Protein AF-A0A7L5AIE2-F1 (afdb_monomer_lite)

pLDDT: mean 76.91, std 14.12, range [38.25, 94.94]

Foldseek 3Di:
DQDVVRVDDPDQLWDDDDDPVVVVDVVVAPKDWGGDPSWIWIFHDCVVPVVRDIDTDDDDPVNPPD

InterPro domains:
  IPR003615 HNH nuclease [cd00085] (7-27)

Secondary structure (DSSP, 8-state):
---GGGT----TTT-----HHHHHHHHTSS-EEEEETTEEEEE--TTT-TT---EE----GGGS--

Structure (mmCIF, N/CA/C/O backbone):
data_AF-A0A7L5AIE2-F1
#
_entry.id   AF-A0A7L5AIE2-F1
#
loop_
_atom_site.group_PDB
_atom_site.id
_atom_site.type_symbol
_atom_site.label_atom_id
_atom_site.label_alt_id
_atom_site.label_comp_id
_atom_site.label_asym_id
_atom_site.label_entity_id
_atom_site.label_seq_id
_atom_site.pdbx_PDB_ins_code
_atom_site.Cartn_x
_atom_site.Cartn_y
_atom_site.Cartn_z
_atom_site.occupancy
_atom_site.B_iso_or_equiv
_atom_site.auth_seq_id
_atom_site.auth_comp_id
_atom_site.auth_asym_id
_atom_site.auth_atom_id
_atom_site.pdbx_PDB_model_num
ATOM 1 N N . MET A 1 1 ? -9.580 0.335 -2.922 1.00 60.69 1 MET A N 1
ATOM 2 C CA . MET A 1 1 ? -9.054 1.596 -2.376 1.00 60.69 1 MET A CA 1
ATOM 3 C C . MET A 1 1 ? -8.871 2.555 -3.537 1.00 60.69 1 MET A C 1
ATOM 5 O O . MET A 1 1 ? -8.250 2.162 -4.514 1.00 60.69 1 MET A O 1
ATOM 9 N N . THR A 1 2 ? -9.446 3.750 -3.452 1.00 66.56 2 THR A N 1
ATOM 10 C CA . THR A 1 2 ? -9.112 4.874 -4.336 1.00 66.56 2 THR A CA 1
ATOM 11 C C . THR A 1 2 ? -8.393 5.876 -3.451 1.00 66.56 2 THR A C 1
ATOM 13 O O . THR A 1 2 ? -8.888 6.178 -2.368 1.00 66.56 2 THR A O 1
ATOM 16 N N . GLU A 1 3 ? -7.217 6.345 -3.854 1.00 69.19 3 GLU A N 1
ATOM 17 C CA . GLU A 1 3 ? -6.460 7.308 -3.054 1.00 69.19 3 GLU A CA 1
ATOM 18 C C . GLU A 1 3 ? -7.230 8.628 -2.920 1.00 69.19 3 GLU A C 1
ATOM 20 O O . GLU A 1 3 ? -7.968 9.013 -3.828 1.00 69.19 3 GLU A O 1
ATOM 25 N N . TYR A 1 4 ? -7.059 9.338 -1.801 1.00 64.75 4 TYR A N 1
ATOM 26 C CA . TYR A 1 4 ? -7.705 10.641 -1.593 1.00 64.75 4 TYR A CA 1
ATOM 27 C C . TYR A 1 4 ? -7.331 11.642 -2.698 1.00 64.75 4 TYR A C 1
ATOM 29 O O . TYR A 1 4 ? -8.186 12.369 -3.196 1.00 64.75 4 TYR A O 1
ATOM 37 N N . GLU A 1 5 ? -6.077 11.612 -3.160 1.00 70.12 5 GLU A N 1
ATOM 38 C CA . GLU A 1 5 ? -5.610 12.444 -4.278 1.00 70.12 5 GLU A CA 1
ATOM 39 C C . GLU A 1 5 ? -6.315 12.118 -5.607 1.00 70.12 5 GLU A C 1
ATOM 41 O O . GLU A 1 5 ? -6.442 12.983 -6.470 1.00 70.12 5 GLU A O 1
ATOM 46 N N . ALA A 1 6 ? -6.840 10.897 -5.746 1.00 72.38 6 ALA A N 1
ATOM 47 C CA . ALA A 1 6 ? -7.646 10.447 -6.878 1.00 72.38 6 ALA A CA 1
ATOM 48 C C . ALA A 1 6 ? -9.168 10.554 -6.622 1.00 72.38 6 ALA A C 1
ATOM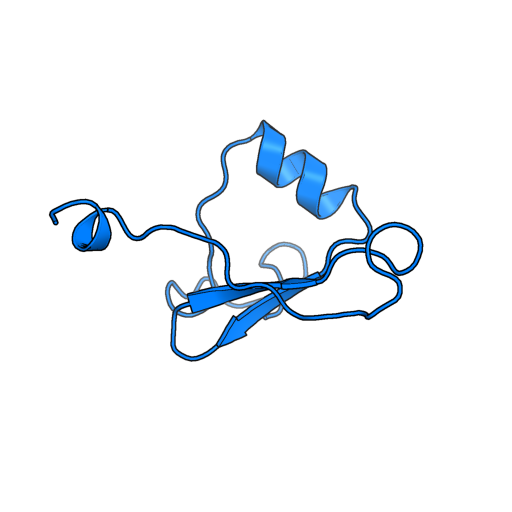 50 O O . ALA A 1 6 ? -9.961 9.991 -7.379 1.00 72.38 6 ALA A O 1
ATOM 51 N N . GLY A 1 7 ? -9.592 11.262 -5.566 1.00 72.25 7 GLY A N 1
ATOM 52 C CA . GLY A 1 7 ? -11.003 11.484 -5.224 1.00 72.25 7 GLY A CA 1
ATOM 53 C C . GLY A 1 7 ? -11.642 10.393 -4.359 1.00 72.25 7 GLY A C 1
ATOM 54 O O . GLY A 1 7 ? -12.868 10.311 -4.289 1.00 72.25 7 GLY A O 1
ATOM 55 N N . GLY A 1 8 ? -10.845 9.537 -3.714 1.00 70.94 8 GLY A N 1
ATOM 56 C CA . GLY A 1 8 ? -11.346 8.569 -2.740 1.00 70.94 8 GLY A CA 1
ATOM 57 C C . GLY A 1 8 ? -11.835 9.220 -1.444 1.00 70.94 8 GLY A C 1
ATOM 58 O O . GLY A 1 8 ? -11.302 10.238 -1.006 1.00 70.94 8 GLY A O 1
ATOM 59 N N . GLU A 1 9 ? -12.836 8.618 -0.798 1.00 68.00 9 GLU A N 1
ATOM 60 C CA . GLU A 1 9 ? -13.276 9.053 0.531 1.00 68.00 9 GLU A CA 1
ATOM 61 C C . GLU A 1 9 ? -12.161 8.877 1.570 1.00 68.00 9 GLU A C 1
ATOM 63 O O . GLU A 1 9 ? -11.521 7.823 1.654 1.00 68.00 9 GLU A O 1
ATOM 68 N N . THR A 1 10 ? -11.979 9.883 2.427 1.00 60.81 10 THR A N 1
ATOM 69 C CA . THR A 1 10 ? -11.133 9.770 3.620 1.00 60.81 10 THR A CA 1
ATOM 70 C C . THR A 1 10 ? -11.830 8.888 4.654 1.00 60.81 10 THR A C 1
ATOM 72 O O . THR A 1 10 ? -12.555 9.372 5.520 1.00 60.81 10 THR A O 1
ATOM 75 N N . ASN A 1 11 ? -11.618 7.579 4.554 1.00 65.25 11 ASN A N 1
ATOM 76 C CA . ASN A 1 11 ? -12.153 6.575 5.468 1.00 65.25 11 ASN A CA 1
ATOM 77 C C . ASN A 1 11 ? -10.995 5.809 6.133 1.00 65.25 11 ASN A C 1
ATOM 79 O O . ASN A 1 11 ? -10.112 5.304 5.440 1.00 65.25 11 ASN A O 1
ATOM 83 N N . ILE A 1 12 ? -11.000 5.705 7.468 1.00 63.50 12 ILE A N 1
ATOM 84 C CA . ILE A 1 12 ? -9.977 4.972 8.240 1.00 63.50 12 ILE A CA 1
ATOM 85 C C . ILE A 1 12 ? -9.947 3.485 7.855 1.00 63.50 12 ILE A C 1
ATOM 87 O O . ILE A 1 12 ? -8.873 2.892 7.836 1.00 63.50 12 ILE A O 1
ATOM 91 N N . ASP A 1 13 ? -11.080 2.906 7.452 1.00 65.25 13 ASP A N 1
ATOM 92 C CA . ASP A 1 13 ? -11.154 1.520 6.968 1.00 65.25 13 ASP A CA 1
ATOM 93 C C . ASP A 1 13 ? -10.440 1.318 5.621 1.00 65.25 13 ASP A C 1
ATOM 95 O O . ASP A 1 13 ? -10.146 0.190 5.219 1.00 65.25 13 ASP A O 1
ATOM 99 N N . ASN A 1 14 ? -10.159 2.415 4.914 1.00 64.12 14 ASN A N 1
ATOM 100 C CA . ASN A 1 14 ? -9.552 2.430 3.589 1.00 64.12 14 ASN A CA 1
ATOM 101 C C . ASN A 1 14 ? -8.148 3.068 3.603 1.00 64.12 14 ASN A C 1
ATOM 103 O O . ASN A 1 14 ? -7.435 3.002 2.610 1.00 64.12 14 ASN A O 1
ATOM 107 N N . GLY A 1 15 ? -7.734 3.682 4.716 1.00 68.44 15 GLY A N 1
ATOM 108 C CA . GLY A 1 15 ? -6.484 4.431 4.832 1.00 68.44 15 GLY A CA 1
ATOM 109 C C . GLY A 1 15 ? -5.337 3.633 5.454 1.00 68.44 15 GLY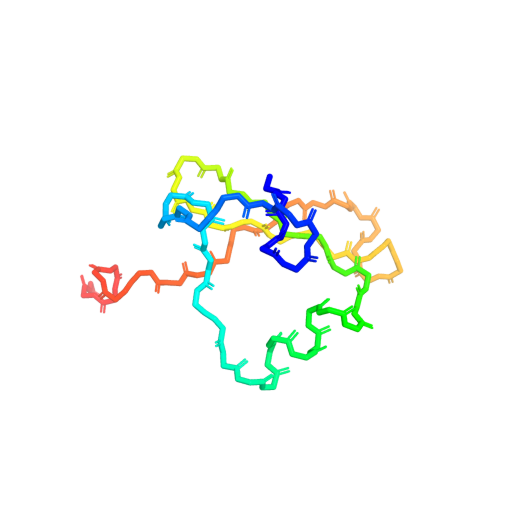 A C 1
ATOM 110 O O . GLY A 1 15 ? -5.533 2.796 6.333 1.00 68.44 15 GLY A O 1
ATOM 111 N N . VAL A 1 16 ? -4.107 3.950 5.046 1.00 76.50 16 VAL A N 1
ATOM 112 C CA . VAL A 1 16 ? -2.876 3.521 5.723 1.00 76.50 16 VAL A CA 1
ATOM 113 C C . VAL A 1 16 ? -2.103 4.752 6.193 1.00 76.50 16 VAL A C 1
ATOM 115 O O . VAL A 1 16 ? -2.056 5.766 5.503 1.00 76.50 16 VAL A O 1
ATOM 118 N N . LEU A 1 17 ? -1.487 4.675 7.374 1.00 80.75 17 LEU A N 1
ATOM 119 C CA . LEU A 1 17 ? -0.576 5.715 7.852 1.00 80.75 17 LEU A CA 1
ATOM 120 C C . LEU A 1 17 ? 0.832 5.423 7.331 1.00 80.75 17 LEU A C 1
ATOM 122 O O . LEU A 1 17 ? 1.464 4.465 7.779 1.00 80.75 17 LEU A O 1
ATOM 126 N N . LEU A 1 18 ? 1.340 6.252 6.419 1.00 79.31 18 LEU A N 1
ATOM 127 C CA . LEU A 1 18 ? 2.740 6.205 5.992 1.00 79.31 18 LEU A CA 1
ATOM 128 C C . LEU A 1 18 ? 3.466 7.479 6.449 1.00 79.31 18 LEU A C 1
ATOM 130 O O . LEU A 1 18 ? 2.863 8.526 6.689 1.00 79.31 18 LEU A O 1
ATOM 134 N N . CYS A 1 19 ? 4.785 7.396 6.615 1.00 83.56 19 CYS A N 1
ATOM 135 C CA . CYS A 1 19 ? 5.601 8.597 6.795 1.00 83.56 19 CYS A CA 1
ATOM 136 C C . CYS A 1 19 ? 5.813 9.295 5.443 1.00 83.56 19 CYS A C 1
ATOM 138 O O . CYS A 1 19 ? 5.608 8.680 4.400 1.00 83.56 19 CYS A O 1
ATOM 140 N N . SER A 1 20 ? 6.262 10.553 5.446 1.00 79.38 20 SER A N 1
ATOM 141 C CA . SER A 1 20 ? 6.479 11.340 4.218 1.00 79.38 20 SER A CA 1
ATOM 142 C C . SER A 1 20 ? 7.300 10.596 3.160 1.00 79.38 20 SER A C 1
ATOM 144 O O . SER A 1 20 ? 6.881 10.519 2.011 1.00 79.38 20 SER A O 1
ATOM 146 N N . THR A 1 21 ? 8.414 9.971 3.549 1.00 83.56 21 THR A N 1
ATOM 147 C CA . THR A 1 21 ? 9.261 9.197 2.631 1.00 83.56 21 THR A CA 1
ATOM 148 C C . THR A 1 21 ? 8.512 8.024 1.998 1.00 83.56 21 THR A C 1
ATOM 150 O O . THR A 1 21 ? 8.599 7.824 0.790 1.00 83.56 21 THR A O 1
ATOM 153 N N . HIS A 1 22 ? 7.759 7.257 2.791 1.00 78.31 22 HIS A N 1
ATOM 154 C CA . HIS A 1 22 ? 6.996 6.115 2.282 1.00 78.31 22 HIS A CA 1
ATOM 155 C C . HIS A 1 22 ? 5.746 6.545 1.503 1.00 78.31 22 HIS A C 1
ATOM 157 O O . HIS A 1 22 ? 5.369 5.840 0.576 1.00 78.31 22 HIS A O 1
ATOM 163 N N . HIS A 1 23 ? 5.147 7.699 1.817 1.00 80.06 23 HIS A N 1
ATOM 164 C CA . HIS A 1 23 ? 4.089 8.299 0.999 1.00 80.06 23 HIS A CA 1
ATOM 165 C C . HIS A 1 23 ? 4.622 8.659 -0.387 1.00 80.06 23 HIS A C 1
ATOM 167 O O . HIS A 1 23 ? 4.098 8.174 -1.383 1.00 80.06 23 HIS A O 1
ATOM 173 N N . THR A 1 24 ? 5.700 9.447 -0.468 1.00 83.50 24 THR A N 1
ATOM 174 C CA . THR A 1 24 ? 6.282 9.836 -1.762 1.00 83.50 24 THR A CA 1
ATOM 175 C C . THR A 1 24 ? 6.731 8.621 -2.558 1.00 83.50 24 THR A C 1
ATOM 177 O O . THR A 1 24 ? 6.495 8.555 -3.760 1.00 83.50 24 THR A O 1
ATOM 180 N N . TRP A 1 25 ? 7.351 7.643 -1.898 1.00 84.81 25 TRP A N 1
ATOM 181 C CA . TRP A 1 25 ? 7.781 6.431 -2.576 1.00 84.81 25 TRP A CA 1
ATOM 182 C C . TRP A 1 25 ? 6.599 5.619 -3.102 1.00 84.81 25 TRP A C 1
ATOM 184 O O . TRP A 1 25 ? 6.665 5.179 -4.242 1.00 84.81 25 TRP A O 1
ATOM 194 N N . LEU A 1 26 ? 5.516 5.457 -2.329 1.00 82.44 26 LEU A N 1
ATOM 195 C CA . LEU A 1 26 ? 4.355 4.692 -2.784 1.00 82.44 26 LEU A CA 1
ATOM 196 C C . LEU A 1 26 ? 3.741 5.334 -4.034 1.00 82.44 26 LEU A C 1
ATOM 198 O O . LEU A 1 26 ? 3.583 4.633 -5.029 1.00 82.44 26 LEU A O 1
ATOM 202 N N . HIS A 1 27 ? 3.534 6.658 -4.030 1.00 81.56 27 HIS A N 1
ATOM 203 C CA . HIS A 1 27 ? 3.038 7.401 -5.198 1.00 81.56 27 HIS A CA 1
ATOM 204 C C . HIS A 1 27 ? 3.976 7.336 -6.412 1.00 81.56 27 HIS A C 1
ATOM 206 O O . HIS A 1 27 ? 3.520 7.373 -7.551 1.00 81.56 27 HIS A O 1
ATOM 212 N N . ALA A 1 28 ? 5.289 7.255 -6.187 1.00 84.25 28 ALA A N 1
ATOM 213 C CA . ALA A 1 28 ? 6.293 7.195 -7.248 1.00 84.25 28 ALA A CA 1
ATOM 214 C C . ALA A 1 28 ? 6.647 5.763 -7.686 1.00 84.25 28 ALA A C 1
ATOM 216 O O . ALA A 1 28 ? 7.546 5.577 -8.507 1.00 84.25 28 ALA A O 1
ATOM 217 N N . SER A 1 29 ? 5.994 4.750 -7.116 1.00 83.25 29 SER A N 1
ATOM 218 C CA . SER A 1 29 ? 6.314 3.345 -7.349 1.00 83.25 29 SER A CA 1
ATOM 219 C C . SER A 1 29 ? 5.202 2.621 -8.097 1.00 83.25 29 SER A C 1
ATOM 221 O O . SER A 1 29 ? 4.051 3.037 -8.119 1.00 83.25 29 SER A O 1
ATOM 223 N N . GLU A 1 30 ? 5.545 1.470 -8.663 1.00 86.88 30 GLU A N 1
ATOM 224 C CA . GLU A 1 30 ? 4.585 0.550 -9.282 1.00 86.88 30 GLU A CA 1
ATOM 225 C C . GLU A 1 30 ? 3.921 -0.387 -8.251 1.00 86.88 30 GLU A C 1
ATOM 227 O O . GLU A 1 30 ? 3.290 -1.382 -8.613 1.00 86.88 30 GLU A O 1
ATOM 232 N N . PHE A 1 31 ? 4.097 -0.126 -6.952 1.00 88.69 31 PHE A N 1
ATOM 233 C CA . PHE A 1 31 ? 3.464 -0.931 -5.916 1.00 88.69 31 PHE A CA 1
ATOM 234 C C . PHE A 1 31 ? 1.984 -0.589 -5.818 1.00 88.69 31 PHE A C 1
ATOM 236 O O . PHE A 1 31 ? 1.596 0.573 -5.787 1.00 88.69 31 PHE A O 1
ATOM 243 N N . THR A 1 32 ? 1.150 -1.618 -5.706 1.00 88.62 32 THR A N 1
ATOM 244 C CA . THR A 1 32 ? -0.287 -1.436 -5.485 1.00 88.62 32 THR A CA 1
ATOM 245 C C . THR A 1 32 ? -0.623 -1.710 -4.029 1.00 88.62 32 THR A C 1
ATOM 247 O O . THR A 1 32 ? -0.186 -2.713 -3.463 1.00 88.62 32 THR A O 1
ATOM 250 N N . LEU A 1 33 ? -1.435 -0.847 -3.426 1.00 87.19 33 LEU A N 1
ATOM 251 C CA . LEU A 1 33 ? -1.959 -1.030 -2.078 1.00 87.19 33 LEU A CA 1
ATOM 252 C C . LEU A 1 33 ? -3.463 -1.329 -2.124 1.00 87.19 33 LEU A C 1
ATOM 254 O O . LEU A 1 33 ? -4.222 -0.686 -2.848 1.00 87.19 33 LEU A O 1
ATOM 258 N N . THR A 1 34 ? -3.913 -2.282 -1.314 1.00 86.69 34 THR A N 1
ATOM 259 C CA . THR A 1 34 ? -5.337 -2.542 -1.079 1.00 86.69 34 THR A CA 1
ATOM 260 C C . THR A 1 34 ? -5.608 -2.808 0.397 1.00 86.69 34 THR A C 1
ATOM 262 O O . THR A 1 34 ? -4.700 -3.141 1.153 1.00 86.69 34 THR A O 1
ATOM 265 N N . MET A 1 35 ? -6.866 -2.686 0.808 1.00 84.62 35 MET A N 1
ATOM 266 C CA . MET A 1 35 ? -7.326 -3.013 2.156 1.00 84.62 35 MET A CA 1
ATOM 267 C C . MET A 1 35 ? -8.199 -4.266 2.088 1.00 84.62 35 MET A C 1
ATOM 269 O O . MET A 1 35 ? -9.149 -4.322 1.309 1.00 84.62 35 MET A O 1
ATOM 273 N N . VAL A 1 36 ? -7.889 -5.275 2.903 1.00 85.12 36 VAL A N 1
ATOM 274 C CA . VAL A 1 36 ? -8.693 -6.500 3.041 1.00 85.12 36 VAL A CA 1
ATOM 275 C C . VAL A 1 36 ? -8.989 -6.702 4.519 1.00 85.12 36 VAL A C 1
ATOM 277 O O . VAL A 1 36 ? -8.067 -6.912 5.308 1.00 85.12 36 VAL A O 1
ATOM 280 N N . ASN A 1 37 ? -10.269 -6.630 4.895 1.00 82.12 37 ASN A N 1
ATOM 281 C CA . ASN A 1 37 ? -10.739 -6.760 6.282 1.00 82.12 37 ASN A CA 1
ATOM 282 C C . ASN A 1 37 ? -9.984 -5.840 7.266 1.00 82.12 37 ASN A C 1
ATOM 284 O O . ASN A 1 37 ? -9.528 -6.288 8.316 1.00 82.12 37 ASN A O 1
ATOM 288 N N . GLY A 1 38 ? -9.782 -4.569 6.894 1.00 78.00 38 GLY A N 1
ATOM 289 C CA . GLY A 1 38 ? -9.080 -3.581 7.725 1.00 78.00 38 GLY A CA 1
ATOM 290 C C . GLY A 1 38 ? -7.555 -3.748 7.788 1.00 78.00 38 GLY A C 1
ATOM 291 O O . GLY A 1 38 ? -6.892 -3.013 8.516 1.00 78.00 38 GLY A O 1
ATOM 292 N N . LYS A 1 39 ? -6.975 -4.691 7.032 1.00 82.25 39 LYS A N 1
ATOM 293 C CA . LYS A 1 39 ? -5.524 -4.883 6.939 1.00 82.25 39 LYS A CA 1
ATOM 294 C C . LYS A 1 39 ? -5.008 -4.407 5.581 1.00 82.25 39 LYS A C 1
ATOM 296 O O . LYS A 1 39 ? -5.578 -4.822 4.569 1.00 82.25 39 LYS A O 1
ATOM 301 N N . PRO A 1 40 ? -3.927 -3.612 5.521 1.00 86.12 40 PRO A N 1
ATOM 302 C CA . PRO A 1 40 ? -3.328 -3.256 4.250 1.00 86.12 40 PRO A CA 1
ATOM 303 C C . PRO A 1 40 ? -2.561 -4.437 3.652 1.00 86.12 40 PRO A C 1
ATOM 305 O O . PRO A 1 40 ? -1.884 -5.203 4.341 1.00 86.12 40 PRO A O 1
ATOM 308 N N . TRP A 1 41 ? -2.656 -4.569 2.338 1.00 88.62 41 TRP A N 1
ATOM 309 C CA . TRP A 1 41 ? -1.926 -5.529 1.528 1.00 88.62 41 T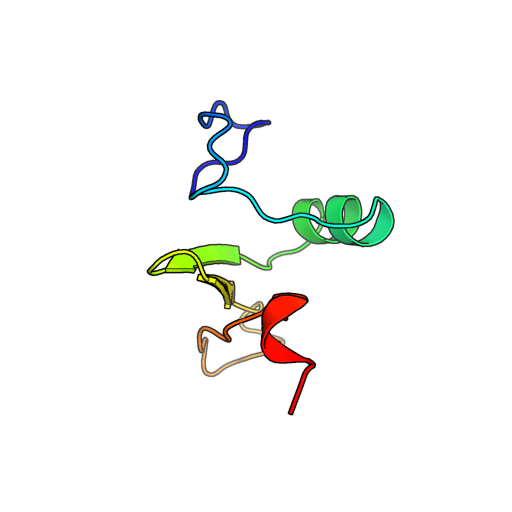RP A CA 1
ATOM 310 C C . TRP A 1 41 ? -1.232 -4.791 0.399 1.00 88.62 41 TRP A C 1
ATOM 312 O O . TRP A 1 41 ? -1.815 -3.922 -0.243 1.00 88.62 41 TRP A O 1
ATOM 322 N N . LEU A 1 42 ? 0.018 -5.161 0.168 1.00 90.00 42 LEU A N 1
ATOM 323 C CA . LEU A 1 42 ? 0.878 -4.580 -0.842 1.00 90.00 42 LEU A CA 1
ATOM 324 C C . LEU A 1 42 ? 1.153 -5.627 -1.924 1.00 90.00 42 LEU A C 1
ATOM 326 O O . LEU A 1 42 ? 1.459 -6.783 -1.613 1.00 90.00 42 LEU A O 1
ATOM 330 N N . LEU A 1 43 ? 1.067 -5.216 -3.181 1.00 91.75 43 LEU A N 1
ATOM 331 C CA . LEU A 1 43 ? 1.521 -5.976 -4.336 1.00 91.75 43 LEU A CA 1
ATOM 332 C C . LEU A 1 43 ? 2.762 -5.292 -4.897 1.00 91.75 43 LEU A C 1
ATOM 334 O O . LEU A 1 43 ? 2.738 -4.097 -5.191 1.00 91.75 43 LEU A O 1
ATOM 338 N N . ALA A 1 44 ? 3.847 -6.052 -5.009 1.00 91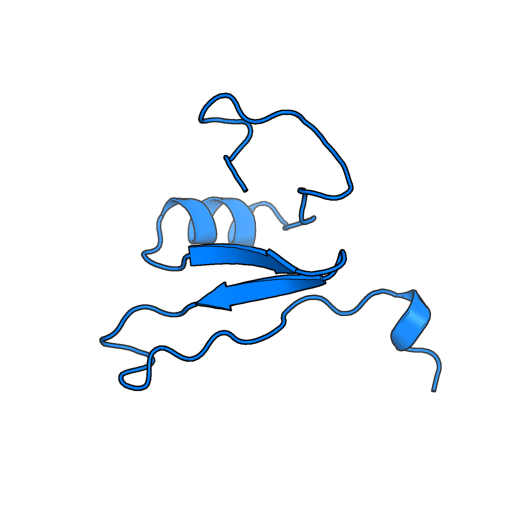.31 44 ALA A N 1
ATOM 339 C CA . ALA A 1 44 ? 5.081 -5.568 -5.605 1.00 91.31 44 ALA A CA 1
ATOM 340 C C . ALA A 1 44 ? 5.023 -5.636 -7.141 1.00 91.31 44 ALA A C 1
ATOM 342 O O . ALA A 1 44 ? 4.259 -6.436 -7.682 1.00 91.31 44 ALA A O 1
ATOM 343 N N . PRO A 1 45 ? 5.857 -4.868 -7.853 1.00 90.00 45 PRO A N 1
ATOM 344 C CA . PRO A 1 45 ? 5.926 -4.916 -9.307 1.00 90.00 45 PRO A CA 1
ATOM 345 C C . PRO A 1 45 ? 6.408 -6.285 -9.820 1.00 90.00 45 PRO A C 1
ATOM 347 O O . PRO A 1 45 ? 7.192 -6.945 -9.128 1.00 90.00 45 PRO A O 1
ATOM 350 N N . PRO A 1 46 ? 6.026 -6.713 -11.039 1.00 91.44 46 PRO A N 1
ATOM 351 C CA . PRO A 1 46 ? 6.368 -8.038 -11.575 1.00 91.44 46 PRO A CA 1
ATOM 352 C C . PRO A 1 46 ? 7.865 -8.339 -11.664 1.00 91.44 46 PRO A C 1
ATOM 354 O O . PRO A 1 46 ? 8.272 -9.488 -11.519 1.00 91.44 46 PRO A O 1
ATOM 357 N N . TRP A 1 47 ? 8.699 -7.320 -11.876 1.00 91.38 47 TRP A N 1
ATOM 358 C CA . TRP A 1 47 ? 10.155 -7.480 -11.918 1.00 91.38 47 TRP A CA 1
ATOM 359 C C . TRP A 1 47 ? 10.765 -7.752 -10.536 1.00 91.38 47 TRP A C 1
ATOM 361 O O . TRP A 1 47 ? 11.853 -8.319 -10.453 1.00 91.38 47 TRP A O 1
ATOM 371 N N . LEU A 1 48 ? 10.070 -7.377 -9.457 1.00 91.38 48 LEU A N 1
ATOM 372 C CA . LEU A 1 48 ? 10.499 -7.606 -8.078 1.00 91.38 48 LEU A CA 1
ATOM 373 C C . LEU A 1 48 ? 9.850 -8.850 -7.462 1.00 91.38 48 LEU A C 1
ATOM 375 O O . LEU A 1 48 ? 10.507 -9.599 -6.741 1.00 91.38 48 LEU A O 1
ATOM 379 N N . ASP A 1 49 ? 8.566 -9.076 -7.736 1.00 90.94 49 ASP A N 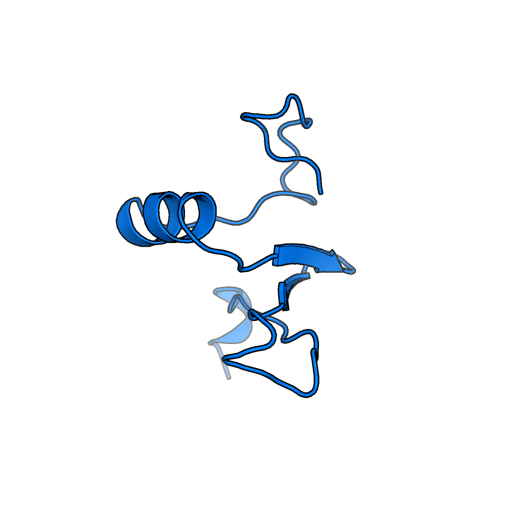1
ATOM 380 C CA . ASP A 1 49 ? 7.847 -10.291 -7.354 1.00 90.94 49 ASP A CA 1
ATOM 381 C C . ASP A 1 49 ? 7.163 -10.898 -8.588 1.00 90.94 49 ASP A C 1
ATOM 383 O O . ASP A 1 49 ? 5.995 -10.596 -8.864 1.00 90.94 49 ASP A O 1
ATOM 387 N N . PRO A 1 50 ? 7.864 -11.782 -9.326 1.00 92.81 50 PRO A N 1
ATOM 388 C CA . PRO A 1 50 ? 7.301 -12.448 -10.498 1.00 92.81 50 PRO A CA 1
ATOM 389 C C . PRO A 1 50 ? 6.073 -13.303 -10.177 1.00 92.81 50 PRO A C 1
ATOM 391 O O . PRO A 1 50 ? 5.258 -13.566 -11.055 1.00 92.81 50 PRO A O 1
ATOM 394 N N . ALA A 1 51 ? 5.923 -13.742 -8.922 1.00 94.94 51 ALA A N 1
ATOM 395 C CA . ALA A 1 51 ? 4.770 -14.521 -8.495 1.00 94.94 51 ALA A CA 1
ATOM 396 C C . ALA A 1 51 ? 3.531 -13.650 -8.225 1.00 94.94 51 ALA A C 1
ATOM 398 O O . ALA A 1 51 ? 2.463 -14.213 -7.987 1.00 94.94 51 ALA A O 1
ATOM 399 N N . GLN A 1 52 ? 3.673 -12.315 -8.242 1.00 94.06 52 GLN A N 1
ATOM 400 C CA . GLN A 1 52 ? 2.594 -11.337 -8.066 1.00 94.06 52 GLN A CA 1
ATOM 401 C C . GLN A 1 52 ? 1.688 -11.674 -6.875 1.00 94.06 52 GLN A C 1
ATOM 403 O O . GLN A 1 52 ? 0.461 -11.736 -6.977 1.00 94.06 52 GLN A O 1
ATOM 408 N N . ARG A 1 53 ? 2.313 -11.932 -5.719 1.00 92.69 53 ARG A N 1
ATOM 409 C CA . ARG A 1 53 ? 1.598 -12.309 -4.499 1.00 92.69 53 ARG A CA 1
ATOM 410 C C . ARG A 1 53 ? 1.346 -11.088 -3.631 1.00 92.69 53 ARG A C 1
ATOM 412 O O . ARG A 1 53 ? 2.272 -10.370 -3.261 1.00 92.69 53 ARG A O 1
ATOM 419 N N . TRP A 1 54 ? 0.094 -10.918 -3.225 1.00 90.62 54 TRP A N 1
ATOM 420 C CA . TRP A 1 54 ? -0.273 -9.944 -2.206 1.00 90.62 54 TRP A CA 1
ATOM 421 C C . TRP A 1 54 ? 0.390 -10.293 -0.874 1.00 90.62 54 TRP A C 1
ATOM 423 O O . TRP A 1 54 ? 0.291 -11.422 -0.389 1.00 90.62 54 TRP A O 1
ATOM 433 N N . LYS A 1 55 ? 1.042 -9.306 -0.261 1.00 89.31 55 LYS A N 1
ATOM 434 C CA . LYS A 1 55 ? 1.669 -9.433 1.057 1.00 89.31 55 LYS A CA 1
ATOM 435 C C . LYS A 1 55 ? 0.991 -8.481 2.021 1.00 89.31 55 LYS A C 1
ATOM 437 O O . LYS A 1 55 ? 0.929 -7.282 1.768 1.00 89.31 55 LYS A O 1
ATOM 442 N N . SER A 1 56 ? 0.485 -9.004 3.132 1.00 87.88 56 SER A N 1
ATOM 443 C CA . SER A 1 56 ? -0.105 -8.149 4.156 1.00 87.88 56 SER A CA 1
ATOM 444 C C . SER A 1 56 ? 0.991 -7.317 4.817 1.00 87.88 56 SER A C 1
ATOM 446 O O . SER A 1 56 ? 1.977 -7.885 5.291 1.00 87.88 56 SER A O 1
ATOM 448 N N . VAL A 1 57 ? 0.802 -6.006 4.872 1.00 80.25 57 VAL A N 1
ATOM 449 C CA . VAL A 1 57 ? 1.724 -5.044 5.481 1.00 80.25 57 VAL A CA 1
ATOM 450 C C . VAL A 1 57 ? 1.031 -4.341 6.647 1.00 80.25 57 VAL A C 1
ATOM 452 O O . VAL A 1 57 ? -0.178 -4.461 6.824 1.00 80.25 57 VAL A O 1
ATOM 455 N N . GLY A 1 58 ? 1.797 -3.639 7.478 1.00 69.75 58 GLY A N 1
ATOM 456 C CA . GLY A 1 58 ? 1.273 -2.962 8.662 1.00 69.75 58 GLY A CA 1
ATOM 457 C C . GLY A 1 58 ? 1.225 -3.877 9.886 1.00 69.75 58 GLY A C 1
ATOM 458 O O . GLY A 1 58 ? 0.488 -4.860 9.942 1.00 69.75 58 GLY A O 1
ATOM 459 N N . TYR A 1 59 ? 2.016 -3.519 10.895 1.00 57.88 59 TYR A N 1
ATOM 460 C CA . TYR A 1 59 ? 1.816 -3.999 12.254 1.00 57.88 59 TYR A CA 1
ATOM 461 C C . TYR A 1 59 ? 0.913 -2.990 12.954 1.00 57.88 59 TYR A C 1
ATOM 463 O O . TYR A 1 59 ? 1.296 -1.835 13.150 1.00 57.88 59 TYR A O 1
ATOM 471 N N . THR A 1 60 ? -0.288 -3.398 13.352 1.00 53.59 60 THR A N 1
ATOM 472 C CA . THR A 1 60 ? -1.023 -2.654 14.375 1.00 53.59 60 THR A CA 1
ATOM 473 C C . THR A 1 60 ? -0.180 -2.653 15.646 1.00 53.59 60 THR A C 1
ATOM 475 O O . THR A 1 60 ? 0.285 -3.707 16.078 1.00 53.59 60 THR A O 1
ATOM 478 N N . ARG A 1 61 ? -0.005 -1.493 16.297 1.00 49.75 61 ARG A N 1
ATOM 479 C CA . ARG A 1 61 ? 0.655 -1.419 17.620 1.00 49.75 61 ARG A CA 1
ATOM 480 C C . ARG A 1 61 ? 0.012 -2.364 18.648 1.00 49.75 61 ARG A C 1
ATOM 482 O O . ARG A 1 61 ? 0.695 -2.799 19.563 1.00 49.75 61 ARG A O 1
ATOM 489 N N . ALA A 1 62 ? -1.260 -2.724 18.462 1.00 51.00 62 ALA A N 1
ATOM 490 C CA . ALA A 1 62 ? -1.974 -3.715 19.267 1.00 51.00 62 ALA A CA 1
ATOM 491 C C . ALA A 1 62 ? -1.419 -5.152 19.159 1.00 51.00 62 ALA A C 1
ATOM 493 O O . ALA A 1 62 ? -1.686 -5.966 20.031 1.00 51.00 62 ALA A O 1
ATOM 494 N N . THR A 1 63 ? -0.653 -5.478 18.114 1.00 51.47 63 THR A N 1
ATOM 495 C CA . THR A 1 63 ? -0.161 -6.841 17.837 1.00 51.47 63 THR A CA 1
ATOM 496 C C . THR A 1 63 ? 1.324 -7.024 18.179 1.00 51.47 63 THR A C 1
ATOM 498 O O . THR A 1 63 ? 1.844 -8.121 18.039 1.00 51.47 63 THR A O 1
ATOM 501 N N . MET A 1 64 ? 2.020 -5.973 18.639 1.00 44.38 64 MET A N 1
ATOM 502 C CA . MET A 1 64 ? 3.420 -6.061 19.102 1.00 44.38 64 MET A CA 1
ATOM 503 C C . MET A 1 64 ? 3.554 -6.337 20.610 1.00 44.38 64 MET A C 1
ATOM 505 O O . MET A 1 64 ? 4.659 -6.303 21.141 1.00 44.38 64 MET A O 1
ATOM 509 N N . ALA A 1 65 ? 2.443 -6.595 21.304 1.00 40.56 65 ALA A N 1
ATOM 510 C CA . ALA A 1 65 ? 2.445 -7.120 22.664 1.00 40.56 65 ALA A CA 1
ATOM 511 C C . ALA A 1 65 ? 2.210 -8.636 22.596 1.00 40.56 65 ALA A C 1
ATOM 513 O O . ALA A 1 65 ? 1.067 -9.091 22.566 1.00 40.56 65 ALA A O 1
ATOM 514 N N . GLY A 1 66 ? 3.298 -9.394 22.508 1.00 38.25 66 GLY A N 1
ATOM 515 C CA . GLY A 1 66 ? 3.314 -10.853 22.551 1.00 38.25 66 GLY A CA 1
ATOM 516 C C . GLY A 1 66 ? 4.712 -11.334 22.868 1.00 38.25 66 GLY A C 1
ATOM 517 O O . GLY A 1 66 ? 5.599 -11.047 22.036 1.00 38.25 66 GLY A O 1
#

Sequence (66 aa):
MTEYEAGGETNIDNGVLLCSTHHTWLHASEFTLTMVNGKPWLLAPPWLDPAQRWKSVGYTRATMAG

Orga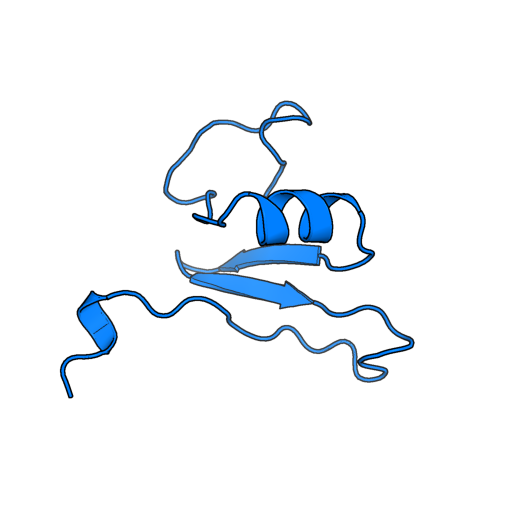nism: NCBI:txid674079

Radius of gyration: 12.82 Å; chains: 1; bounding box: 24×27×35 Å